Protein AF-A0A2G0PWK5-F1 (afdb_monomer)

Radius of gyration: 17.31 Å; Cα contacts (8 Å, |Δi|>4): 55; chains: 1; bounding box: 44×30×38 Å

Secondary structure (DSSP, 8-state):
--HHHHHHHHHHHHHHHTS---GGGG-B-TTS-BSSHHHHHHHHHHHHHHHHHHHHHHSS-HHHHHHHHHHHHHHHT---SSEEEE-SSSSPPEEEEGGGHHHHHHHH-

Organism: Xenorhabdus hominickii (NCBI:txid351679)

Solvent-accessible surface area (backbone atoms only — not comparable to full-atom values): 6530 Å² total; per-residue (Å²): 134,55,80,64,54,59,52,49,53,52,49,55,53,44,43,36,66,80,67,61,46,58,76,81,54,68,42,56,49,97,89,69,48,43,69,36,62,67,58,35,53,52,49,53,52,50,52,50,52,52,51,50,53,49,51,57,58,71,69,45,51,72,68,54,52,52,48,53,52,51,52,53,52,53,62,74,62,50,87,55,88,45,65,34,79,49,63,77,100,59,93,59,80,46,78,46,58,45,83,44,45,69,64,54,50,67,74,76,108

Mean predicted aligned error: 8.25 Å

Sequence (109 aa):
MTNSDSRREAFEKFITIEFHYYKNGLDKYDDGTYINMSIQNYWEVFQAGCKENRKNKEELTETEQIWLKKSQYHLLKCPSKRLGFYCIGGREIVLFDANKYPEIHNLIN

Foldseek 3Di:
DDPVVVLVVVLLVCCCPQVVDDPVQQDADPVNQGPNPVSNVSVVVSVVVVVVVVVVVVVDDPVRVVVVVVVVVVVVPPPDPQWDWDDDPDDDIDIDGPVCVVVVSVVVD

pLDDT: mean 86.39, std 8.91, range [48.31, 95.12]

Nearest PDB structures (foldseek):
  5yxw-assembly1_B  TM=3.057E-01  e=6.990E+00  Measles virus strain Ichinose-B95a
  7txj-assembly1_A-1  TM=2.842E-01  e=9.068E+00  Betalipothrixvirus pozzuoliense

Structure (mmCIF, N/CA/C/O backbone):
data_AF-A0A2G0PWK5-F1
#
_entry.id   AF-A0A2G0PWK5-F1
#
loop_
_atom_site.group_PDB
_atom_site.id
_atom_site.type_symbol
_atom_site.label_atom_id
_atom_site.label_alt_id
_atom_site.label_comp_id
_atom_site.label_asym_id
_atom_site.label_entity_id
_atom_site.label_seq_id
_atom_site.pdbx_PDB_ins_code
_atom_site.Cartn_x
_atom_site.Cartn_y
_atom_site.Cartn_z
_atom_site.occupancy
_atom_site.B_iso_or_equiv
_atom_site.auth_seq_id
_atom_site.auth_comp_id
_atom_site.auth_asym_id
_atom_site.auth_atom_id
_atom_site.pdbx_PDB_model_num
ATOM 1 N N . MET A 1 1 ? 10.070 -16.197 6.557 1.00 48.78 1 MET A N 1
ATOM 2 C CA . MET A 1 1 ? 10.068 -14.770 6.177 1.00 48.78 1 MET A CA 1
ATOM 3 C C . MET A 1 1 ? 9.711 -13.947 7.394 1.00 48.78 1 MET A C 1
ATOM 5 O O . MET A 1 1 ? 8.671 -14.181 8.002 1.00 48.78 1 MET A O 1
ATOM 9 N N . THR A 1 2 ? 10.601 -13.048 7.789 1.00 56.22 2 THR A N 1
ATOM 10 C CA . THR A 1 2 ? 10.367 -12.079 8.862 1.00 56.22 2 THR A CA 1
ATOM 11 C C . THR A 1 2 ? 9.610 -10.857 8.321 1.00 56.22 2 THR A C 1
ATOM 13 O O . THR A 1 2 ? 9.527 -10.643 7.115 1.00 56.22 2 THR A O 1
ATOM 16 N N . ASN A 1 3 ? 9.070 -10.014 9.209 1.00 61.53 3 ASN A N 1
ATOM 17 C CA . ASN A 1 3 ? 8.414 -8.749 8.830 1.00 61.53 3 ASN A CA 1
ATOM 18 C C . ASN A 1 3 ? 9.396 -7.734 8.193 1.00 61.53 3 ASN A C 1
ATOM 20 O O . ASN A 1 3 ? 8.980 -6.751 7.589 1.00 61.53 3 ASN A O 1
ATOM 24 N N . SER A 1 4 ? 10.707 -7.950 8.352 1.00 63.28 4 SER A N 1
ATOM 25 C CA . SER A 1 4 ? 11.746 -7.166 7.675 1.00 63.28 4 SER A CA 1
ATOM 26 C C . SER A 1 4 ? 11.855 -7.554 6.198 1.00 63.28 4 SER A C 1
ATOM 28 O O . SER A 1 4 ? 11.925 -6.675 5.340 1.00 63.28 4 SER A O 1
ATOM 30 N N . ASP A 1 5 ? 11.783 -8.855 5.904 1.00 75.69 5 ASP A N 1
ATOM 31 C CA . ASP A 1 5 ? 11.916 -9.390 4.543 1.00 75.69 5 ASP A CA 1
ATOM 32 C C . ASP A 1 5 ? 10.756 -8.921 3.655 1.00 75.69 5 ASP A C 1
ATOM 34 O O . ASP A 1 5 ? 10.979 -8.419 2.558 1.00 75.69 5 ASP A O 1
ATOM 38 N N . SER A 1 6 ? 9.523 -8.945 4.175 1.00 81.06 6 SER A N 1
ATOM 39 C CA . SER A 1 6 ? 8.343 -8.486 3.427 1.00 81.06 6 SER A CA 1
ATOM 40 C C . SER A 1 6 ? 8.352 -6.982 3.125 1.00 81.06 6 SER A C 1
ATOM 42 O O . SER A 1 6 ? 7.862 -6.551 2.081 1.00 81.06 6 SER A O 1
ATOM 44 N N . ARG A 1 7 ? 8.916 -6.153 4.015 1.00 84.00 7 ARG A N 1
ATOM 45 C CA . ARG A 1 7 ? 9.056 -4.703 3.783 1.00 84.00 7 ARG A CA 1
ATOM 46 C C . ARG A 1 7 ? 10.113 -4.396 2.741 1.00 84.00 7 ARG A C 1
ATOM 48 O O . ARG A 1 7 ? 9.924 -3.489 1.936 1.00 84.00 7 ARG A O 1
ATOM 55 N N . ARG A 1 8 ? 11.217 -5.137 2.776 1.00 90.69 8 ARG A N 1
ATOM 56 C CA . ARG A 1 8 ? 12.281 -5.003 1.791 1.00 90.69 8 ARG A CA 1
ATOM 57 C C . ARG A 1 8 ? 11.790 -5.419 0.407 1.00 90.69 8 ARG A C 1
ATOM 59 O O . ARG A 1 8 ? 11.951 -4.642 -0.522 1.00 90.69 8 ARG A O 1
ATOM 66 N N . GLU A 1 9 ? 11.085 -6.543 0.292 1.00 91.19 9 GLU A N 1
ATOM 67 C CA . GLU A 1 9 ? 10.441 -6.966 -0.962 1.00 91.19 9 GLU A CA 1
ATOM 68 C C . GLU A 1 9 ? 9.465 -5.909 -1.504 1.00 91.19 9 GLU A C 1
ATOM 70 O O . GLU A 1 9 ? 9.457 -5.619 -2.700 1.00 91.19 9 GLU A O 1
ATOM 75 N N . ALA A 1 10 ? 8.652 -5.299 -0.632 1.00 89.75 10 ALA A N 1
ATOM 76 C CA . ALA A 1 10 ? 7.734 -4.235 -1.032 1.00 89.75 10 ALA A CA 1
ATOM 77 C C . ALA A 1 10 ? 8.478 -3.000 -1.568 1.00 89.75 10 ALA A C 1
ATOM 79 O O . ALA A 1 10 ? 8.081 -2.451 -2.596 1.00 89.75 10 ALA A O 1
ATOM 80 N N . PHE A 1 11 ? 9.563 -2.592 -0.906 1.00 93.44 11 PHE A N 1
ATOM 81 C CA . PHE A 1 11 ? 10.416 -1.497 -1.365 1.00 93.44 11 PHE A CA 1
ATOM 82 C C . PHE A 1 11 ? 11.095 -1.809 -2.704 1.00 93.44 11 PHE A C 1
ATOM 84 O O . PHE A 1 11 ? 11.044 -0.989 -3.614 1.00 93.44 11 PHE A O 1
ATOM 91 N N . GLU A 1 12 ? 11.700 -2.988 -2.850 1.00 93.62 12 GLU A N 1
ATOM 92 C CA . GLU A 1 12 ? 12.374 -3.393 -4.089 1.00 93.62 12 GLU A CA 1
ATOM 93 C C . GLU A 1 12 ? 11.392 -3.431 -5.262 1.00 93.62 12 GLU A C 1
ATOM 95 O O . GLU A 1 12 ? 11.680 -2.941 -6.353 1.00 93.62 12 GLU A O 1
ATOM 100 N N . LYS A 1 13 ? 10.181 -3.942 -5.027 1.00 90.44 13 LYS A N 1
ATOM 101 C CA . LYS A 1 13 ? 9.122 -3.927 -6.033 1.00 90.44 13 LYS A CA 1
ATOM 102 C C . LYS A 1 13 ? 8.708 -2.498 -6.396 1.00 90.44 13 LYS A C 1
ATOM 104 O O . LYS A 1 13 ? 8.540 -2.209 -7.576 1.00 90.44 13 LYS A O 1
ATOM 109 N N . PHE A 1 14 ? 8.571 -1.616 -5.408 1.00 88.88 14 PHE A N 1
ATOM 110 C CA . PHE A 1 14 ? 8.246 -0.205 -5.617 1.00 88.88 14 PHE A CA 1
ATOM 111 C C . PHE A 1 14 ? 9.326 0.519 -6.430 1.00 88.88 14 PHE A C 1
ATOM 113 O O . PHE A 1 14 ? 9.006 1.146 -7.433 1.00 88.88 14 PHE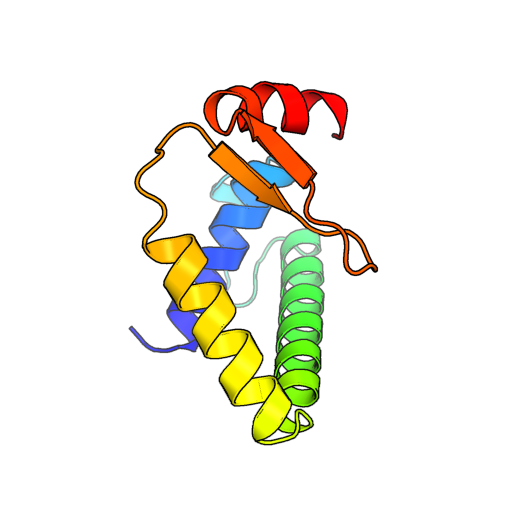 A O 1
ATOM 120 N N . ILE A 1 15 ? 10.605 0.391 -6.068 1.00 90.56 15 ILE A N 1
ATOM 121 C CA . ILE A 1 15 ? 11.687 1.114 -6.752 1.00 90.56 15 ILE A CA 1
ATOM 122 C C . ILE A 1 15 ? 11.902 0.612 -8.191 1.00 90.56 15 ILE A C 1
ATOM 124 O O . ILE A 1 15 ? 12.233 1.393 -9.081 1.00 90.56 15 ILE A O 1
ATOM 128 N N . THR A 1 16 ? 11.663 -0.677 -8.454 1.00 88.31 16 THR A N 1
ATOM 129 C CA . THR A 1 16 ? 11.731 -1.230 -9.814 1.00 88.31 16 THR A CA 1
ATOM 130 C C . THR A 1 16 ? 10.530 -0.837 -10.672 1.00 88.31 16 THR A C 1
ATOM 132 O O . THR A 1 16 ? 10.707 -0.620 -11.866 1.00 88.31 16 THR A O 1
ATOM 135 N N . ILE A 1 17 ? 9.321 -0.756 -10.105 1.00 83.00 17 ILE A N 1
ATOM 136 C CA . ILE A 1 17 ? 8.111 -0.414 -10.871 1.00 83.00 17 ILE A CA 1
ATOM 137 C C . ILE A 1 17 ? 7.993 1.097 -11.066 1.00 83.00 17 ILE A C 1
ATOM 139 O O . ILE A 1 17 ? 7.854 1.554 -12.191 1.00 83.00 17 ILE A O 1
ATOM 143 N N . GLU A 1 18 ? 8.066 1.871 -9.988 1.00 82.62 18 GLU A N 1
ATOM 144 C CA . GLU A 1 18 ? 7.733 3.299 -10.014 1.00 82.62 18 GLU A CA 1
ATOM 145 C C . GLU A 1 18 ? 8.926 4.148 -10.468 1.00 82.62 18 GLU A C 1
ATOM 147 O O . GLU A 1 18 ? 8.772 5.110 -11.213 1.00 82.62 18 GLU A O 1
ATOM 152 N N . PHE A 1 19 ? 10.142 3.767 -10.068 1.00 81.94 19 PHE A N 1
ATOM 153 C CA . PHE A 1 19 ? 11.371 4.493 -10.414 1.00 81.94 19 PHE 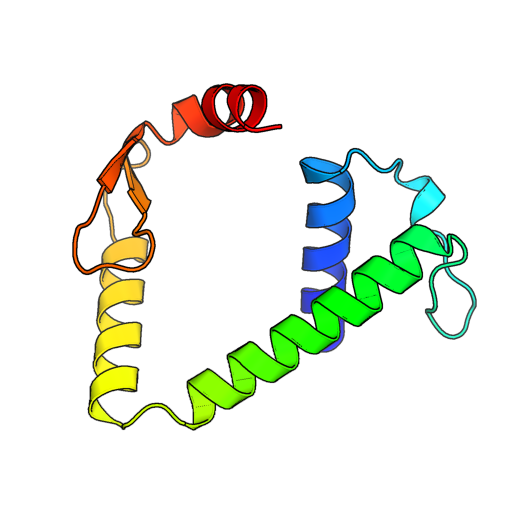A CA 1
ATOM 154 C C . PHE A 1 19 ? 12.177 3.808 -11.524 1.00 81.94 19 PHE A C 1
ATOM 156 O O . PHE A 1 19 ? 13.268 4.267 -11.855 1.00 81.94 19 PHE A O 1
ATOM 163 N N . HIS A 1 20 ? 11.649 2.723 -12.103 1.00 83.69 20 HIS A N 1
ATOM 164 C CA . HIS A 1 20 ? 12.235 2.012 -13.244 1.00 83.69 20 HIS A CA 1
ATOM 165 C C . HIS A 1 20 ? 13.699 1.569 -13.044 1.00 83.69 20 HIS A C 1
ATOM 167 O O . HIS A 1 20 ? 14.453 1.420 -14.008 1.00 83.69 20 HIS A O 1
ATOM 173 N N . TYR A 1 21 ? 14.124 1.325 -11.797 1.00 84.31 21 TYR A N 1
ATOM 174 C CA . TYR A 1 21 ? 15.458 0.787 -11.532 1.00 84.31 21 TYR A CA 1
ATOM 175 C C . TYR A 1 21 ? 15.575 -0.652 -12.042 1.00 84.31 21 TYR A C 1
ATOM 177 O O . TYR A 1 21 ? 14.751 -1.516 -11.730 1.00 84.31 21 TYR A O 1
ATOM 185 N N . TYR A 1 22 ? 16.647 -0.930 -12.784 1.00 82.31 22 TYR A N 1
ATOM 186 C CA . TYR A 1 22 ? 16.977 -2.281 -13.227 1.00 82.31 22 TYR A CA 1
ATOM 187 C C . TYR A 1 22 ? 17.230 -3.214 -12.035 1.00 82.31 22 TYR A C 1
ATOM 189 O O . TYR A 1 22 ? 17.774 -2.805 -11.010 1.00 82.31 22 TYR A O 1
ATOM 197 N N . LYS A 1 23 ? 16.892 -4.501 -12.191 1.00 77.56 23 LYS A N 1
ATOM 198 C CA . LYS A 1 23 ? 17.052 -5.507 -11.123 1.00 77.56 23 LYS A CA 1
ATOM 199 C C . LYS A 1 23 ? 18.493 -5.658 -10.630 1.00 77.56 23 LYS A C 1
ATOM 201 O O . LYS A 1 23 ? 18.686 -5.886 -9.446 1.00 77.56 23 LYS A O 1
ATOM 206 N N . ASN A 1 24 ? 19.486 -5.495 -11.504 1.00 81.62 24 ASN A N 1
ATOM 207 C CA . ASN A 1 24 ? 20.908 -5.504 -11.128 1.00 81.62 24 ASN A CA 1
ATOM 208 C C . ASN A 1 24 ? 21.317 -4.282 -10.281 1.00 81.62 24 ASN A C 1
ATOM 210 O O . ASN A 1 24 ? 22.359 -4.292 -9.644 1.00 81.62 24 ASN A O 1
ATOM 214 N N . GLY A 1 25 ? 20.496 -3.228 -10.223 1.00 82.50 25 GLY A N 1
ATOM 215 C CA . GLY A 1 25 ? 20.690 -2.129 -9.278 1.00 82.50 25 GLY A CA 1
ATOM 216 C C . GLY A 1 25 ? 20.414 -2.526 -7.825 1.00 82.50 25 GLY A C 1
ATOM 217 O O . GLY A 1 25 ? 20.857 -1.829 -6.917 1.00 82.50 25 GLY A O 1
ATOM 218 N N . LEU A 1 26 ? 19.706 -3.640 -7.597 1.00 91.69 26 LEU A N 1
ATOM 219 C CA . LEU A 1 26 ? 19.321 -4.131 -6.271 1.00 91.69 26 LEU A CA 1
ATOM 220 C C . LEU A 1 26 ? 20.376 -5.044 -5.626 1.00 91.69 26 LEU A C 1
ATOM 222 O O . LEU A 1 26 ? 20.086 -5.639 -4.579 1.00 91.69 26 LEU A O 1
ATOM 226 N N . ASP A 1 27 ? 21.557 -5.170 -6.237 1.00 93.31 27 ASP A N 1
ATOM 227 C CA . ASP A 1 27 ? 22.679 -5.929 -5.688 1.00 93.31 27 ASP A CA 1
ATOM 228 C C . ASP A 1 27 ? 23.098 -5.353 -4.328 1.00 93.31 27 ASP A C 1
ATOM 230 O O . ASP A 1 27 ? 23.037 -4.140 -4.085 1.00 93.31 27 ASP A O 1
ATOM 234 N N . LYS A 1 28 ? 23.489 -6.242 -3.413 1.00 94.25 28 LYS A N 1
ATOM 235 C CA . LYS A 1 28 ? 23.774 -5.919 -2.010 1.00 94.25 28 LYS A CA 1
ATOM 236 C C . LYS A 1 28 ? 25.130 -6.467 -1.598 1.00 94.25 28 LYS A C 1
ATOM 238 O O . LYS A 1 28 ? 25.579 -7.473 -2.142 1.00 94.25 28 LYS A O 1
ATOM 243 N N . TYR A 1 29 ? 25.734 -5.831 -0.603 1.00 94.62 29 TYR A N 1
ATOM 244 C CA . TYR A 1 29 ? 26.817 -6.438 0.162 1.00 94.62 29 TYR A CA 1
ATOM 245 C C . TYR A 1 29 ? 26.268 -7.528 1.098 1.00 94.62 29 TYR A C 1
ATOM 247 O O . TYR A 1 29 ? 25.056 -7.638 1.307 1.00 94.62 29 TYR A O 1
ATOM 255 N N . ASP A 1 30 ? 27.162 -8.311 1.702 1.00 94.06 30 ASP A N 1
ATOM 256 C CA . ASP A 1 30 ? 26.802 -9.403 2.622 1.00 94.06 30 ASP A CA 1
ATOM 257 C C . ASP A 1 30 ? 26.055 -8.919 3.877 1.00 94.06 30 ASP A C 1
ATOM 259 O O . ASP A 1 30 ? 25.286 -9.666 4.481 1.00 94.06 30 ASP A O 1
ATOM 263 N N . ASP A 1 31 ? 26.234 -7.650 4.254 1.00 92.81 31 ASP A N 1
ATOM 264 C CA . ASP A 1 31 ? 25.502 -7.005 5.350 1.00 92.81 31 ASP A CA 1
ATOM 265 C C . ASP A 1 31 ? 24.068 -6.585 4.965 1.00 92.81 31 ASP A C 1
ATOM 267 O O . ASP A 1 31 ? 23.292 -6.110 5.799 1.00 92.81 31 ASP A O 1
ATOM 271 N N . GLY A 1 32 ? 23.691 -6.779 3.698 1.00 90.62 32 GLY A N 1
ATOM 272 C CA . GLY A 1 32 ? 22.375 -6.466 3.171 1.00 90.62 32 GLY A CA 1
ATOM 273 C C . GLY A 1 32 ? 22.141 -4.986 2.862 1.00 90.62 32 GLY A C 1
ATOM 274 O O . GLY A 1 32 ? 20.974 -4.623 2.670 1.00 90.62 32 GLY A O 1
ATOM 275 N N . THR A 1 33 ? 23.179 -4.146 2.824 1.00 94.00 33 THR A N 1
ATOM 276 C CA . THR A 1 33 ? 23.122 -2.781 2.271 1.00 94.00 33 THR A CA 1
ATOM 277 C C . THR A 1 33 ? 23.182 -2.816 0.745 1.00 94.00 33 THR A C 1
ATOM 279 O O . THR A 1 33 ? 23.855 -3.668 0.162 1.00 94.00 33 THR A O 1
ATOM 282 N N . TYR A 1 34 ? 22.447 -1.926 0.074 1.00 94.69 34 TYR A N 1
ATOM 283 C CA . TYR A 1 34 ? 22.479 -1.867 -1.389 1.00 94.69 34 TYR A CA 1
ATOM 284 C C . TYR A 1 34 ? 23.803 -1.276 -1.868 1.00 94.69 34 TYR A C 1
ATOM 286 O O . TYR A 1 34 ? 24.242 -0.237 -1.379 1.00 94.69 34 TYR A O 1
ATOM 294 N N . ILE A 1 35 ? 24.406 -1.908 -2.876 1.00 94.94 35 ILE A N 1
ATOM 295 C CA . ILE A 1 35 ? 25.634 -1.412 -3.512 1.00 94.94 35 ILE A CA 1
ATOM 296 C C . ILE A 1 35 ? 25.352 -0.081 -4.223 1.00 94.94 35 ILE A C 1
ATOM 298 O O . ILE A 1 35 ? 26.173 0.837 -4.204 1.00 94.94 35 ILE A O 1
ATOM 302 N N . ASN A 1 36 ? 24.170 0.050 -4.832 1.00 94.19 36 ASN A N 1
ATOM 303 C CA . ASN A 1 36 ? 23.725 1.299 -5.432 1.00 94.19 36 ASN A CA 1
ATOM 304 C C . ASN A 1 36 ? 23.342 2.318 -4.343 1.00 94.19 36 ASN A C 1
ATOM 306 O O . ASN A 1 36 ? 22.320 2.179 -3.671 1.00 94.19 36 ASN A O 1
ATOM 310 N N . MET A 1 37 ? 24.141 3.380 -4.224 1.00 93.69 37 MET A N 1
ATOM 311 C CA . MET A 1 37 ? 23.973 4.416 -3.200 1.00 93.69 37 MET A CA 1
ATOM 312 C C . MET A 1 37 ? 22.623 5.144 -3.279 1.00 93.69 37 MET A C 1
ATOM 314 O O . MET A 1 37 ? 22.045 5.478 -2.249 1.00 93.69 37 MET A O 1
ATOM 318 N N . SER A 1 38 ? 22.076 5.365 -4.478 1.00 92.00 38 SER A N 1
ATOM 319 C CA . SER A 1 38 ? 20.756 5.986 -4.629 1.00 92.00 38 SER A CA 1
ATOM 320 C C . SER A 1 38 ? 19.660 5.082 -4.072 1.00 92.00 38 SER A C 1
ATOM 322 O O . SER A 1 38 ? 18.824 5.544 -3.299 1.00 92.00 38 SER A O 1
ATOM 324 N N . ILE A 1 39 ? 19.695 3.785 -4.394 1.00 93.44 39 ILE A N 1
ATOM 325 C CA . ILE A 1 39 ? 18.742 2.804 -3.853 1.00 93.44 39 ILE A CA 1
ATOM 326 C C . ILE A 1 39 ? 18.895 2.684 -2.334 1.00 93.44 39 ILE A C 1
ATOM 328 O O . ILE A 1 39 ? 17.884 2.642 -1.635 1.00 93.44 39 ILE A O 1
ATOM 332 N N . GLN A 1 40 ? 20.125 2.697 -1.812 1.00 94.81 40 GLN A N 1
ATOM 333 C CA . GLN A 1 40 ? 20.369 2.705 -0.369 1.00 94.81 40 GLN A CA 1
ATOM 334 C C . GLN A 1 40 ? 19.738 3.933 0.309 1.00 94.81 40 GLN A C 1
ATOM 336 O O . GLN A 1 40 ? 19.014 3.779 1.291 1.00 94.81 40 GLN A O 1
ATOM 341 N N . ASN A 1 41 ? 19.911 5.132 -0.252 1.00 93.56 41 ASN A N 1
ATOM 342 C CA . ASN A 1 41 ? 19.292 6.348 0.281 1.00 93.56 41 ASN A CA 1
ATOM 343 C C . ASN A 1 41 ? 17.755 6.272 0.249 1.00 93.56 41 ASN A C 1
ATOM 345 O O . ASN A 1 41 ? 17.091 6.623 1.225 1.00 93.56 41 ASN A O 1
ATOM 349 N N . TYR A 1 42 ? 17.165 5.776 -0.846 1.00 93.25 42 TYR A N 1
ATOM 350 C CA . TYR A 1 42 ? 15.714 5.572 -0.923 1.00 93.25 42 TYR A CA 1
ATOM 351 C C . TYR A 1 42 ? 15.221 4.545 0.098 1.00 93.25 42 TYR A C 1
ATOM 353 O O . TYR A 1 42 ? 14.154 4.733 0.683 1.00 93.25 42 TYR A O 1
ATOM 361 N N . TRP A 1 43 ? 15.990 3.482 0.334 1.00 94.31 43 TRP A N 1
ATOM 362 C CA . TRP A 1 43 ? 15.668 2.470 1.332 1.00 94.31 43 TRP A CA 1
ATOM 363 C C . TRP A 1 43 ? 15.636 3.065 2.742 1.00 94.31 43 TRP A C 1
ATOM 365 O O . TRP A 1 43 ? 14.672 2.843 3.474 1.00 94.31 43 TRP A O 1
ATOM 375 N N . GLU A 1 44 ? 16.620 3.885 3.103 1.00 94.00 44 GLU A N 1
ATOM 376 C CA . GLU A 1 44 ? 16.674 4.549 4.410 1.00 94.00 44 GLU A CA 1
ATOM 377 C C . GLU A 1 44 ? 15.496 5.510 4.621 1.00 94.00 44 GLU A C 1
ATOM 379 O O . GLU A 1 44 ? 14.839 5.477 5.667 1.00 94.00 44 GLU A O 1
ATOM 384 N N . VAL A 1 45 ? 15.156 6.308 3.603 1.00 92.00 45 VAL A N 1
ATOM 385 C CA . VAL A 1 45 ? 13.980 7.194 3.638 1.00 92.00 45 VAL A CA 1
ATOM 386 C C . VAL A 1 45 ? 12.686 6.385 3.754 1.00 92.00 45 VAL A C 1
ATOM 388 O O . VAL A 1 45 ? 11.814 6.720 4.560 1.00 92.00 45 VAL A O 1
ATOM 391 N N . PHE A 1 46 ? 12.560 5.285 3.007 1.00 90.81 46 PHE A N 1
ATOM 392 C CA . PHE A 1 46 ? 11.405 4.391 3.083 1.00 90.81 46 PHE A CA 1
ATOM 393 C C . PHE A 1 46 ? 11.253 3.779 4.483 1.00 90.81 46 PHE A C 1
ATOM 395 O O . PHE A 1 46 ? 10.148 3.740 5.034 1.00 90.81 46 PHE A O 1
ATOM 402 N N . GLN A 1 47 ? 12.356 3.345 5.099 1.00 90.00 47 GLN A N 1
ATOM 403 C CA . GLN A 1 47 ? 12.360 2.836 6.470 1.00 90.00 47 GLN A CA 1
ATOM 404 C C . GLN A 1 47 ? 11.945 3.912 7.480 1.00 90.00 47 GLN A C 1
ATOM 406 O O . GLN A 1 47 ? 11.130 3.627 8.365 1.00 90.00 47 GLN A O 1
ATOM 411 N N . ALA A 1 48 ? 12.455 5.139 7.341 1.00 88.44 48 ALA A N 1
ATOM 412 C CA . ALA A 1 48 ? 12.078 6.265 8.192 1.00 88.44 48 ALA A CA 1
ATOM 413 C C . ALA A 1 48 ? 10.578 6.582 8.074 1.00 88.44 48 ALA A C 1
ATOM 415 O O . ALA A 1 48 ? 9.886 6.662 9.091 1.00 88.44 48 ALA A O 1
ATOM 416 N N . GLY A 1 49 ? 10.046 6.647 6.850 1.00 87.19 49 GLY A N 1
ATOM 417 C CA . GLY A 1 49 ? 8.616 6.845 6.603 1.00 87.19 49 GLY A CA 1
ATOM 418 C C . GLY A 1 49 ? 7.749 5.728 7.193 1.00 87.19 49 GLY A C 1
ATOM 419 O O . GLY A 1 49 ? 6.728 5.995 7.827 1.00 87.19 49 GLY A O 1
ATOM 420 N N . CYS A 1 50 ? 8.178 4.467 7.073 1.00 84.88 50 CYS A N 1
ATOM 421 C CA . CYS A 1 50 ? 7.492 3.335 7.702 1.00 84.88 50 CYS A CA 1
ATOM 422 C C . CYS A 1 50 ? 7.483 3.429 9.234 1.00 84.88 50 CYS A C 1
ATOM 424 O O . CYS A 1 50 ? 6.486 3.072 9.867 1.00 84.88 50 CYS A O 1
ATOM 426 N N . LYS A 1 51 ? 8.589 3.880 9.839 1.00 85.69 51 LYS A N 1
ATOM 427 C CA . LYS A 1 51 ? 8.693 4.073 11.290 1.00 85.69 51 LYS A CA 1
ATOM 428 C C . LYS A 1 51 ? 7.745 5.173 11.761 1.00 85.69 51 LYS A C 1
ATOM 430 O O . LYS A 1 51 ? 7.025 4.952 12.732 1.00 85.69 51 LYS A O 1
ATOM 435 N N . GLU A 1 52 ? 7.696 6.298 11.054 1.00 85.06 52 GLU A N 1
ATOM 436 C CA . GLU A 1 52 ? 6.808 7.409 11.406 1.00 85.06 52 GLU A CA 1
ATOM 437 C C . GLU A 1 52 ? 5.334 7.031 11.235 1.00 85.06 52 GLU A C 1
ATOM 439 O O . GLU A 1 52 ? 4.528 7.246 12.132 1.00 85.06 52 GLU A O 1
ATOM 444 N N . ASN A 1 53 ? 4.976 6.353 10.141 1.00 84.25 53 ASN A N 1
ATOM 445 C CA . ASN A 1 53 ? 3.612 5.857 9.942 1.00 84.25 53 ASN A CA 1
ATOM 446 C C . ASN A 1 53 ? 3.198 4.885 11.060 1.00 84.25 53 ASN A C 1
ATOM 448 O O . ASN A 1 53 ? 2.089 4.957 11.587 1.00 84.25 53 ASN A O 1
ATOM 452 N N . ARG A 1 54 ? 4.110 4.002 11.485 1.00 82.38 54 ARG A N 1
ATOM 453 C CA . ARG A 1 54 ? 3.857 3.114 12.622 1.00 82.38 54 ARG A CA 1
ATOM 454 C C . ARG A 1 54 ? 3.622 3.896 13.913 1.00 82.38 54 ARG A C 1
ATOM 456 O O . ARG A 1 54 ? 2.679 3.564 14.620 1.00 82.38 54 ARG A O 1
ATOM 463 N N . LYS A 1 55 ? 4.438 4.911 14.197 1.00 82.94 55 LYS A N 1
ATOM 464 C CA . LYS A 1 55 ? 4.264 5.777 15.366 1.00 82.94 55 LYS A CA 1
ATOM 465 C C . LYS A 1 55 ? 2.901 6.476 15.331 1.00 82.94 55 LYS A C 1
ATOM 467 O O . LYS A 1 55 ? 2.134 6.335 16.273 1.00 82.94 55 LYS A O 1
ATOM 472 N N . ASN A 1 56 ? 2.539 7.085 14.202 1.00 84.25 56 ASN A N 1
ATOM 473 C CA . ASN A 1 56 ? 1.219 7.697 14.011 1.00 84.25 56 ASN A CA 1
ATOM 474 C C . ASN A 1 56 ? 0.084 6.692 14.235 1.00 84.25 56 ASN A C 1
ATOM 476 O O . ASN A 1 56 ? -0.951 7.029 14.796 1.00 84.25 56 ASN A O 1
ATOM 480 N N . LYS A 1 57 ? 0.278 5.435 13.819 1.00 81.50 57 LYS A N 1
ATOM 481 C CA . LYS A 1 57 ? -0.689 4.356 14.043 1.00 81.50 57 LYS A CA 1
ATOM 482 C C . LYS A 1 57 ? -0.792 3.937 15.514 1.00 81.50 57 LYS A C 1
ATOM 484 O O . LYS A 1 57 ? -1.872 3.540 15.942 1.00 81.50 57 LYS A O 1
ATOM 489 N N . GLU A 1 58 ? 0.310 3.984 16.258 1.00 84.12 58 GLU A N 1
ATOM 490 C CA . GLU A 1 58 ? 0.362 3.714 17.702 1.00 84.12 58 GLU A CA 1
ATOM 491 C C . GLU A 1 58 ? -0.261 4.861 18.520 1.00 84.12 58 GLU A C 1
ATOM 493 O O . GLU A 1 58 ? -0.813 4.608 19.586 1.00 84.12 58 GLU A O 1
ATOM 498 N N . GLU A 1 59 ? -0.254 6.088 17.990 1.00 91.25 59 GLU A N 1
ATOM 499 C CA . GLU A 1 59 ? -0.901 7.271 18.581 1.00 91.25 59 GLU A CA 1
ATOM 500 C C . GLU A 1 59 ? -2.415 7.361 18.304 1.00 91.25 59 GLU A C 1
ATOM 502 O O . GLU A 1 59 ? -3.101 8.183 18.911 1.00 91.25 59 GLU A O 1
ATOM 507 N N . LEU A 1 60 ? -2.964 6.508 17.428 1.00 90.12 60 LEU A N 1
ATOM 508 C CA . LEU A 1 60 ? -4.405 6.463 17.168 1.00 90.12 60 LEU A CA 1
ATOM 509 C C . LEU A 1 60 ? -5.176 6.036 18.418 1.00 90.12 60 LEU A C 1
ATOM 511 O O . LEU A 1 60 ? -4.896 4.990 19.014 1.00 90.12 60 LEU A O 1
ATOM 515 N N . THR A 1 61 ? -6.240 6.772 18.727 1.00 93.75 61 THR A N 1
ATOM 516 C CA . THR A 1 61 ? -7.238 6.372 19.721 1.00 93.75 61 THR A CA 1
ATOM 517 C C . THR A 1 61 ? -7.884 5.035 19.346 1.00 93.75 61 THR A C 1
ATOM 519 O O . THR A 1 61 ? -7.944 4.648 18.174 1.00 93.75 61 THR A O 1
ATOM 522 N N . GLU A 1 62 ? -8.442 4.321 20.327 1.00 92.62 62 GLU A N 1
ATOM 523 C CA . GLU A 1 62 ? -9.150 3.056 20.071 1.00 92.62 62 GLU A CA 1
ATOM 524 C C . GLU A 1 62 ? -10.260 3.214 19.019 1.00 92.62 62 GLU A C 1
ATOM 526 O O . GLU A 1 62 ? -10.409 2.375 18.125 1.00 92.62 62 GLU A O 1
ATOM 531 N N . THR A 1 63 ? -10.996 4.328 19.077 1.00 95.12 63 THR A N 1
ATOM 532 C CA . THR A 1 63 ? -12.050 4.664 18.114 1.00 95.12 63 THR A CA 1
ATOM 533 C C . THR A 1 63 ? -11.496 4.801 16.698 1.00 95.12 63 THR A C 1
ATOM 535 O O . THR A 1 63 ? -12.070 4.232 15.767 1.00 95.12 63 THR A O 1
ATOM 538 N N . GLU A 1 64 ? -10.371 5.495 16.516 1.00 92.94 64 GLU A N 1
ATOM 539 C CA . GLU A 1 64 ? -9.718 5.651 15.210 1.00 92.94 64 GLU A CA 1
ATOM 540 C C . GLU A 1 64 ? -9.186 4.319 14.678 1.00 92.94 64 GLU A C 1
ATOM 542 O O . GLU A 1 64 ? -9.373 4.005 13.501 1.00 92.94 64 GLU A O 1
ATOM 547 N N . GLN A 1 65 ? -8.598 3.484 15.538 1.00 89.94 65 GLN A N 1
ATOM 548 C CA . GLN A 1 65 ? -8.136 2.152 15.145 1.00 89.94 65 GLN A CA 1
ATOM 549 C C . GLN A 1 65 ? -9.293 1.251 14.690 1.00 89.94 65 GLN A C 1
ATOM 551 O O . GLN A 1 65 ? -9.163 0.523 13.699 1.00 89.94 65 GLN A O 1
ATOM 556 N N . ILE A 1 66 ? -10.433 1.290 15.391 1.00 93.56 66 ILE A N 1
ATOM 557 C CA . ILE A 1 66 ? -11.651 0.572 14.994 1.00 93.56 66 ILE A CA 1
ATOM 558 C C . ILE A 1 66 ? -12.149 1.088 13.643 1.00 93.56 66 ILE A C 1
ATOM 560 O O . ILE A 1 66 ? -12.499 0.283 12.775 1.00 93.56 66 ILE A O 1
ATOM 564 N N . TRP A 1 67 ? -12.163 2.407 13.446 1.00 92.94 67 TRP A N 1
ATOM 565 C CA . TRP A 1 67 ? -12.590 3.020 12.190 1.00 92.94 67 TRP A CA 1
ATOM 566 C C . TRP A 1 67 ? -11.696 2.593 11.023 1.00 92.94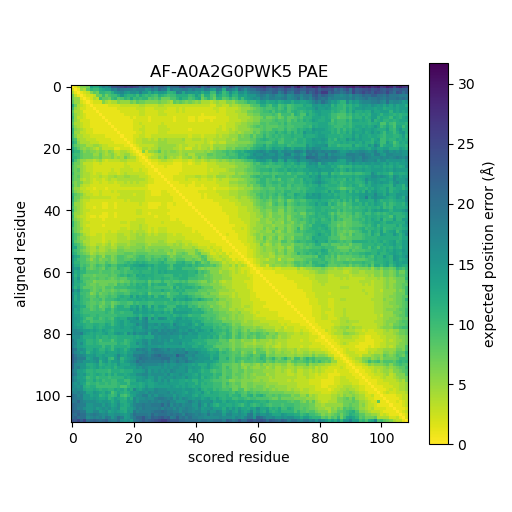 67 TRP A C 1
ATOM 568 O O . TRP A 1 67 ? -12.202 2.105 10.014 1.00 92.94 67 TRP A O 1
ATOM 578 N N . LEU A 1 68 ? -10.372 2.659 11.190 1.00 89.25 68 LEU A N 1
ATOM 579 C CA . LEU A 1 68 ? -9.404 2.226 10.182 1.00 89.25 68 LEU A CA 1
ATOM 580 C C . LEU A 1 68 ? -9.598 0.751 9.796 1.00 89.25 68 LEU A C 1
ATOM 582 O O . LEU A 1 68 ? -9.612 0.412 8.611 1.00 89.25 68 LEU A O 1
ATOM 586 N N . LYS A 1 69 ? -9.800 -0.133 10.784 1.00 90.75 69 LYS A N 1
ATOM 587 C CA . LYS A 1 69 ? -10.069 -1.562 10.541 1.00 90.75 69 LYS A CA 1
ATOM 588 C C . LYS A 1 69 ? -11.364 -1.774 9.753 1.00 90.75 69 LYS A C 1
ATOM 590 O O . LYS A 1 69 ? -11.375 -2.582 8.824 1.00 90.75 69 LYS A O 1
ATOM 595 N N . LYS A 1 70 ? -12.436 -1.048 10.090 1.00 94.44 70 LYS A N 1
ATOM 596 C CA . LYS A 1 70 ? -13.715 -1.108 9.361 1.00 94.44 70 LYS A CA 1
ATOM 597 C C . LYS A 1 70 ? -13.553 -0.634 7.916 1.00 94.44 70 LYS A C 1
ATOM 599 O O . LYS A 1 70 ? -13.982 -1.342 7.009 1.00 94.44 70 LYS A O 1
ATOM 604 N N . SER A 1 71 ? -12.881 0.494 7.687 1.00 90.00 71 SER A N 1
ATOM 605 C CA . SER A 1 71 ? -12.607 1.001 6.335 1.00 90.00 71 SER A CA 1
ATOM 606 C C . SER A 1 71 ? -11.849 -0.018 5.491 1.00 90.00 71 SER A C 1
ATOM 608 O O . SER A 1 71 ? -12.289 -0.359 4.394 1.00 90.00 71 SER A O 1
ATOM 610 N N . GLN A 1 72 ? -10.758 -0.575 6.026 1.00 88.75 72 GLN A N 1
ATOM 611 C CA . GLN A 1 72 ? -9.972 -1.588 5.323 1.00 88.75 72 GLN A CA 1
ATOM 612 C C . GLN A 1 72 ? -10.807 -2.833 4.996 1.00 88.75 72 GLN A C 1
ATOM 614 O O . GLN A 1 72 ? -10.721 -3.362 3.889 1.00 88.75 72 GLN A O 1
ATOM 619 N N . TYR A 1 73 ? -11.637 -3.291 5.937 1.00 92.75 73 TYR A N 1
ATOM 620 C CA . TYR A 1 73 ? -12.534 -4.426 5.728 1.00 92.75 73 TYR A CA 1
ATOM 621 C C . TYR A 1 73 ? -13.515 -4.184 4.574 1.00 92.75 73 TYR A C 1
ATOM 623 O O . TYR A 1 73 ? -13.693 -5.062 3.730 1.00 92.75 73 TYR A O 1
ATOM 631 N N . HIS A 1 74 ? -14.130 -3.000 4.507 1.00 90.94 74 HIS A N 1
ATOM 632 C CA . HIS A 1 74 ? -15.060 -2.659 3.430 1.00 90.94 74 HIS A CA 1
ATOM 633 C C . HIS A 1 74 ? -14.365 -2.558 2.069 1.00 90.94 74 HIS A C 1
ATOM 635 O O . HIS A 1 74 ? -14.893 -3.087 1.091 1.00 90.94 74 HIS A O 1
ATOM 641 N N . LEU A 1 75 ? -13.169 -1.962 2.009 1.00 87.88 75 LEU A N 1
ATOM 642 C CA . LEU A 1 75 ? -12.378 -1.889 0.776 1.00 87.88 75 LEU A CA 1
ATOM 643 C C . LEU A 1 75 ? -12.007 -3.287 0.258 1.00 87.88 75 LEU A C 1
ATOM 645 O O . LEU A 1 75 ? -12.198 -3.574 -0.920 1.00 87.88 75 LEU A O 1
ATOM 649 N N . LEU A 1 76 ? -11.558 -4.188 1.139 1.00 87.56 76 LEU A N 1
ATOM 650 C CA . LEU A 1 76 ? -11.201 -5.567 0.771 1.00 87.56 76 LEU A CA 1
ATOM 651 C C . LEU A 1 76 ? -12.397 -6.410 0.309 1.00 87.56 76 LEU A C 1
ATOM 653 O O . LEU A 1 76 ? -12.219 -7.368 -0.439 1.00 87.56 76 LEU A O 1
ATOM 657 N N . LYS A 1 77 ? -13.610 -6.079 0.763 1.00 92.00 77 LYS A N 1
ATOM 658 C CA . LYS A 1 77 ? -14.849 -6.761 0.367 1.00 92.00 77 LYS A CA 1
ATOM 659 C C . LYS A 1 77 ? -15.558 -6.113 -0.819 1.00 92.00 77 LYS A C 1
ATOM 661 O O . LYS A 1 77 ? -16.663 -6.542 -1.153 1.00 92.00 77 LYS A O 1
ATOM 666 N N . CYS A 1 78 ? -14.964 -5.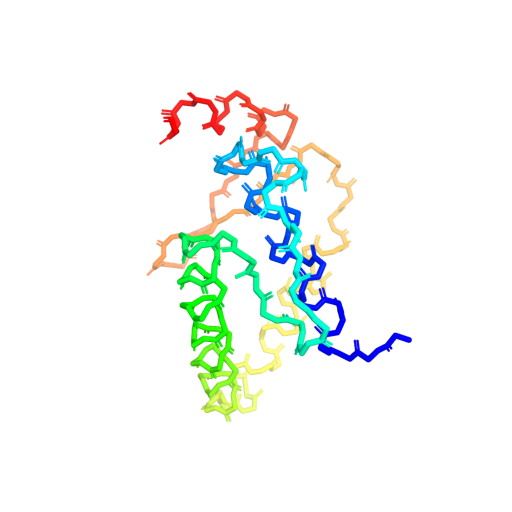099 -1.448 1.00 90.62 78 CYS A N 1
ATOM 667 C CA . CYS A 1 78 ? -15.557 -4.495 -2.631 1.00 90.62 78 CYS A CA 1
ATOM 668 C C . CYS A 1 78 ? -15.761 -5.574 -3.716 1.00 90.62 78 CYS A C 1
ATOM 670 O O . CYS A 1 78 ? -14.793 -6.224 -4.113 1.00 90.62 78 CYS A O 1
ATOM 672 N N . PRO A 1 79 ? -16.995 -5.789 -4.216 1.00 92.56 79 PRO A N 1
ATOM 673 C CA . PRO A 1 79 ? -17.252 -6.819 -5.225 1.00 92.56 79 PRO A CA 1
ATOM 674 C C . PRO A 1 79 ? -16.725 -6.420 -6.611 1.00 92.56 79 PRO A C 1
ATOM 676 O O . PRO A 1 79 ? -16.607 -7.259 -7.504 1.00 92.56 79 PRO A O 1
ATOM 679 N N . SER A 1 80 ? -16.432 -5.132 -6.811 1.00 91.31 80 SER A N 1
ATOM 680 C CA . SER A 1 80 ? -15.944 -4.618 -8.081 1.00 91.31 80 SER A CA 1
ATOM 681 C C . SER A 1 80 ? -14.441 -4.818 -8.206 1.00 91.31 80 SER A C 1
ATOM 683 O O . SER A 1 80 ? -13.670 -4.321 -7.395 1.00 91.31 80 SER A O 1
ATOM 685 N N . LYS A 1 81 ? -14.023 -5.466 -9.294 1.00 86.81 81 LYS A N 1
ATOM 686 C CA . LYS A 1 81 ? -12.614 -5.521 -9.716 1.00 86.81 81 LYS A CA 1
ATOM 687 C C . LYS A 1 81 ? -12.190 -4.295 -10.535 1.00 86.81 81 LYS A C 1
ATOM 689 O O . LYS A 1 81 ? -11.023 -4.166 -10.872 1.00 86.81 81 LYS A O 1
ATOM 694 N N . ARG A 1 82 ? -13.148 -3.426 -10.882 1.00 93.19 82 ARG A N 1
ATOM 695 C CA . ARG A 1 82 ? -12.950 -2.237 -11.721 1.00 93.19 82 ARG A CA 1
ATOM 696 C C . ARG A 1 82 ? -12.834 -0.954 -10.905 1.00 93.19 82 ARG A C 1
ATOM 698 O O . ARG A 1 82 ? -12.259 0.002 -11.390 1.00 93.19 82 ARG A O 1
ATOM 705 N N . LEU A 1 83 ? -13.417 -0.878 -9.710 1.00 91.00 83 LEU A N 1
ATOM 706 C CA . LEU A 1 83 ? -13.438 0.371 -8.944 1.00 91.00 83 LEU A CA 1
ATOM 707 C C . LEU A 1 83 ? -12.214 0.472 -8.037 1.00 91.00 83 LEU A C 1
ATOM 709 O O . LEU A 1 83 ? -12.013 -0.375 -7.170 1.00 91.00 83 LEU A O 1
ATOM 713 N N . GLY A 1 84 ? -11.438 1.534 -8.230 1.00 87.81 84 GLY A N 1
ATOM 714 C CA . GLY A 1 84 ? -10.441 2.002 -7.281 1.00 87.81 84 GLY A CA 1
ATOM 715 C C . GLY A 1 84 ? -10.990 3.158 -6.445 1.00 87.81 84 GLY A C 1
ATOM 716 O O . GLY A 1 84 ? -11.840 3.921 -6.907 1.00 87.81 84 GLY A O 1
ATOM 717 N N . PHE A 1 85 ? -10.500 3.280 -5.213 1.00 89.62 85 PHE A N 1
ATOM 718 C CA . PHE A 1 85 ? -10.906 4.306 -4.253 1.00 89.62 85 PHE A CA 1
ATOM 719 C C . PHE A 1 85 ? -9.657 5.014 -3.736 1.00 89.62 85 PHE A C 1
ATOM 721 O O . PHE A 1 85 ? -8.683 4.344 -3.390 1.00 89.62 85 PHE A O 1
ATOM 728 N N . TYR A 1 86 ? -9.682 6.340 -3.642 1.00 85.25 86 TYR A N 1
ATOM 729 C CA . TYR A 1 86 ? -8.634 7.095 -2.958 1.00 85.25 86 TYR A CA 1
ATOM 730 C C . TYR A 1 86 ? -9.200 8.336 -2.264 1.00 85.25 86 TYR A C 1
ATOM 732 O O . TYR A 1 86 ? -10.252 8.853 -2.640 1.00 85.25 86 TYR A O 1
ATOM 740 N N . CYS A 1 87 ? -8.470 8.814 -1.259 1.00 81.31 87 CYS A N 1
ATOM 741 C CA . CYS A 1 87 ? -8.705 10.093 -0.595 1.00 81.31 87 CYS A CA 1
ATOM 742 C C . CYS A 1 87 ? -7.381 10.865 -0.582 1.00 81.31 87 CYS A C 1
ATOM 744 O O . CYS A 1 87 ? -6.328 10.263 -0.372 1.00 81.31 87 CYS A O 1
ATOM 746 N N . ILE A 1 88 ? -7.419 12.186 -0.760 1.00 78.81 88 ILE A N 1
ATOM 747 C CA . ILE A 1 88 ? -6.233 13.050 -0.648 1.00 78.81 88 ILE A CA 1
ATOM 748 C C . ILE A 1 88 ? -6.518 14.095 0.424 1.00 78.81 88 ILE A C 1
ATOM 750 O O . ILE A 1 88 ? -7.305 15.008 0.198 1.00 78.81 88 ILE A O 1
ATOM 754 N N . GLY A 1 89 ? -5.921 13.932 1.609 1.00 71.06 89 GLY A N 1
ATOM 755 C CA . GLY A 1 89 ? -5.936 14.932 2.690 1.00 71.06 89 GLY A CA 1
ATOM 756 C C . GLY A 1 89 ? -7.306 15.303 3.284 1.00 71.06 89 GLY A C 1
ATOM 757 O O . GLY A 1 89 ? -7.358 16.129 4.190 1.00 71.06 89 GLY A O 1
ATOM 758 N N . GLY A 1 90 ? -8.405 14.711 2.807 1.00 80.62 90 GLY A N 1
ATOM 759 C CA . GLY A 1 90 ? -9.776 15.072 3.174 1.00 80.62 90 GLY A CA 1
ATOM 760 C C . GLY A 1 90 ? -10.694 13.872 3.421 1.00 80.62 90 GLY A C 1
ATOM 761 O O . GLY A 1 90 ? -10.260 12.721 3.458 1.00 80.62 90 GLY A O 1
ATOM 762 N N . ARG A 1 91 ? -11.991 14.157 3.610 1.00 84.25 91 ARG A N 1
ATOM 763 C CA . ARG A 1 91 ? -13.044 13.159 3.904 1.00 84.25 91 ARG A CA 1
ATOM 764 C C . ARG A 1 91 ? -13.803 12.674 2.666 1.00 84.25 91 ARG A C 1
ATOM 766 O O . ARG A 1 91 ? -14.714 11.860 2.791 1.00 84.25 91 ARG A O 1
ATOM 773 N N . GLU A 1 92 ? -13.451 13.184 1.494 1.00 88.31 92 GLU A N 1
ATOM 774 C CA . GLU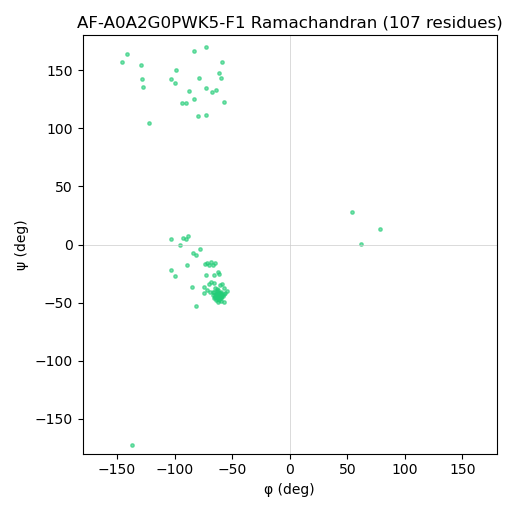 A 1 92 ? -14.093 12.828 0.233 1.00 88.31 92 GLU A CA 1
ATOM 775 C C . GLU A 1 92 ? -13.427 11.596 -0.374 1.00 88.31 92 GLU A C 1
ATOM 777 O O . GLU A 1 92 ? -12.201 11.516 -0.467 1.00 88.31 92 GLU A O 1
ATOM 782 N N . ILE A 1 93 ? -14.257 10.635 -0.781 1.00 86.75 93 ILE A N 1
ATOM 783 C CA . ILE A 1 93 ? -13.818 9.446 -1.506 1.00 86.75 93 ILE A CA 1
ATOM 784 C C . ILE A 1 93 ? -13.957 9.735 -2.992 1.00 86.75 93 ILE A C 1
ATOM 786 O O . ILE A 1 93 ? -15.062 9.985 -3.477 1.00 86.75 93 ILE A O 1
ATOM 790 N N . VAL A 1 94 ? -12.847 9.637 -3.713 1.00 87.44 94 VAL A N 1
ATOM 791 C CA . VAL A 1 94 ? -12.839 9.700 -5.171 1.00 87.44 94 VAL A CA 1
ATOM 792 C C . VAL A 1 94 ? -12.768 8.287 -5.738 1.00 87.44 94 VAL A C 1
ATOM 794 O O . VAL A 1 94 ? -12.059 7.416 -5.225 1.00 87.44 94 VAL A O 1
ATOM 797 N N . LEU A 1 95 ? -13.539 8.065 -6.800 1.00 90.19 95 LEU A N 1
ATOM 798 C CA . LEU A 1 95 ? -13.590 6.812 -7.540 1.00 90.19 95 LEU A CA 1
ATOM 799 C C . LEU A 1 95 ? -12.810 6.945 -8.840 1.00 90.19 95 LEU A C 1
ATOM 801 O O . LEU A 1 95 ? -12.900 7.962 -9.525 1.00 90.19 95 LEU A O 1
ATOM 805 N N . PHE A 1 96 ? -12.123 5.878 -9.223 1.00 87.69 96 PHE A N 1
ATOM 806 C CA . PHE A 1 96 ? -11.506 5.769 -10.540 1.00 87.69 96 PHE A CA 1
ATOM 807 C C . PHE A 1 96 ? -11.646 4.350 -11.088 1.00 87.69 96 PHE A C 1
ATOM 809 O O . PHE A 1 96 ? -11.972 3.406 -10.361 1.00 87.69 96 PHE A O 1
ATOM 816 N N . ASP A 1 97 ? -11.420 4.198 -12.392 1.00 91.31 97 ASP A N 1
ATOM 817 C CA . ASP A 1 97 ? -11.340 2.881 -13.012 1.00 91.31 97 ASP A CA 1
ATOM 818 C C . ASP A 1 97 ? -9.953 2.280 -12.751 1.00 91.31 97 ASP A C 1
ATOM 820 O O . ASP A 1 97 ? -8.950 2.752 -13.276 1.00 91.31 97 ASP A O 1
ATOM 824 N N . ALA A 1 98 ? -9.888 1.241 -11.924 1.00 88.62 98 ALA A N 1
ATOM 825 C CA . ALA A 1 98 ? -8.658 0.555 -11.551 1.00 88.62 98 ALA A CA 1
ATOM 826 C C . ALA A 1 98 ? -7.943 -0.081 -12.751 1.00 88.62 98 ALA A C 1
ATOM 828 O O . ALA A 1 98 ? -6.722 -0.211 -12.729 1.00 88.62 98 ALA A O 1
ATOM 829 N N . ASN A 1 99 ? -8.661 -0.413 -13.829 1.00 91.19 99 ASN A N 1
ATOM 830 C CA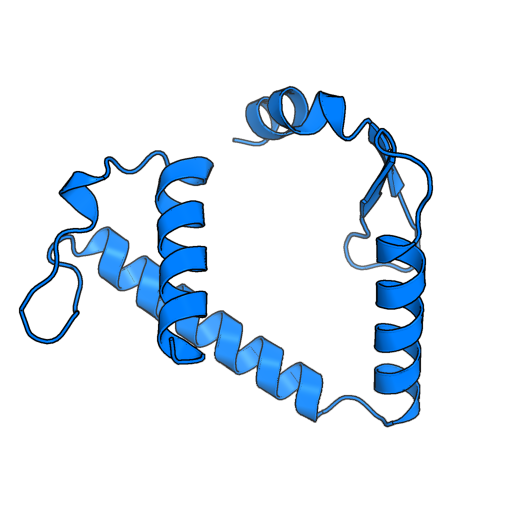 . ASN A 1 99 ? -8.022 -0.893 -15.055 1.00 91.19 99 ASN A CA 1
ATOM 831 C C . ASN A 1 99 ? -7.283 0.225 -15.795 1.00 91.19 99 ASN A C 1
ATOM 833 O O . ASN A 1 99 ? -6.475 -0.070 -16.667 1.00 91.19 99 ASN A O 1
ATOM 837 N N . LYS A 1 100 ? -7.569 1.488 -15.450 1.00 88.69 100 LYS A N 1
ATOM 838 C CA . LYS A 1 100 ? -6.894 2.678 -15.967 1.00 88.69 100 LYS A CA 1
ATOM 839 C C . LYS A 1 100 ? -5.693 3.107 -15.138 1.00 88.69 100 LYS A C 1
ATOM 841 O O . LYS A 1 100 ? -5.105 4.146 -15.415 1.00 88.69 100 LYS A O 1
ATOM 846 N N . TYR A 1 101 ? -5.326 2.332 -14.115 1.00 82.38 101 TYR A N 1
ATOM 847 C CA . TYR A 1 101 ? -4.172 2.649 -13.281 1.00 82.38 101 TYR A CA 1
ATOM 848 C C . TYR A 1 101 ? -2.870 2.792 -14.085 1.00 82.38 101 TYR A C 1
ATOM 850 O O . TYR A 1 101 ? -2.16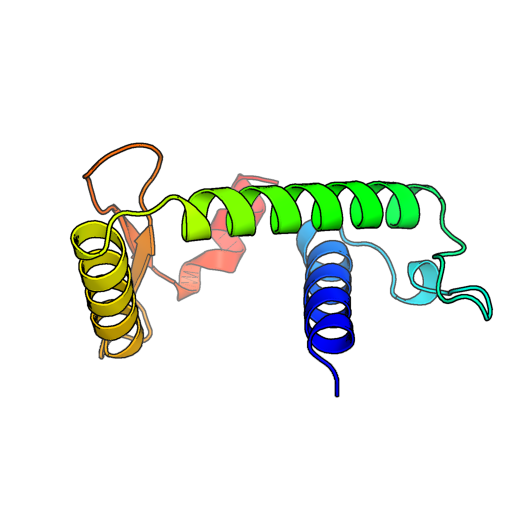6 3.763 -13.830 1.00 82.38 101 TYR A O 1
ATOM 858 N N . PRO A 1 102 ? -2.562 1.934 -15.085 1.00 81.62 102 PRO A N 1
ATOM 859 C CA . PRO A 1 102 ? -1.381 2.132 -15.925 1.00 81.62 102 PRO A CA 1
ATOM 860 C C . 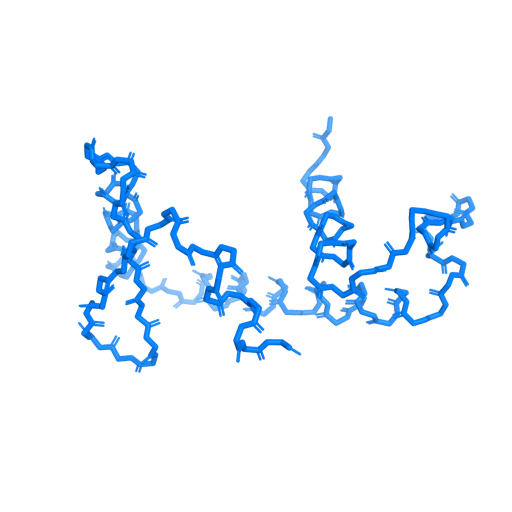PRO A 1 102 ? -1.396 3.475 -16.670 1.00 81.62 102 PRO A C 1
ATOM 862 O O . PRO A 1 102 ? -0.390 4.175 -16.692 1.00 81.62 102 PRO A O 1
ATOM 865 N N . GLU A 1 103 ? -2.535 3.875 -17.246 1.00 85.31 103 GLU A N 1
ATOM 866 C CA . GLU A 1 103 ? -2.659 5.157 -17.947 1.00 85.31 103 GLU A CA 1
ATOM 867 C C . GLU A 1 103 ? -2.589 6.358 -16.995 1.00 85.31 103 GLU A C 1
ATOM 869 O O . GLU A 1 103 ? -1.948 7.353 -17.319 1.00 85.31 103 GLU A O 1
ATOM 874 N N . ILE A 1 104 ? -3.223 6.272 -15.821 1.00 77.56 104 ILE A N 1
ATOM 875 C CA . ILE A 1 104 ? -3.174 7.318 -14.788 1.00 77.56 104 ILE A CA 1
ATOM 876 C C . ILE A 1 104 ? -1.741 7.486 -14.275 1.00 77.56 104 ILE A C 1
ATOM 878 O O . ILE A 1 104 ? -1.263 8.610 -14.158 1.00 77.56 104 ILE A O 1
ATOM 882 N N . HIS A 1 105 ? -1.049 6.380 -14.006 1.00 72.06 105 HIS A N 1
ATOM 883 C CA . HIS A 1 105 ? 0.341 6.376 -13.560 1.00 72.06 105 HIS A CA 1
ATOM 884 C C . HIS A 1 105 ? 1.264 7.051 -14.590 1.00 72.06 105 HIS A C 1
ATOM 886 O O . HIS A 1 105 ? 2.047 7.919 -14.221 1.00 72.06 105 HIS A O 1
ATOM 892 N N . ASN A 1 106 ? 1.100 6.752 -15.884 1.00 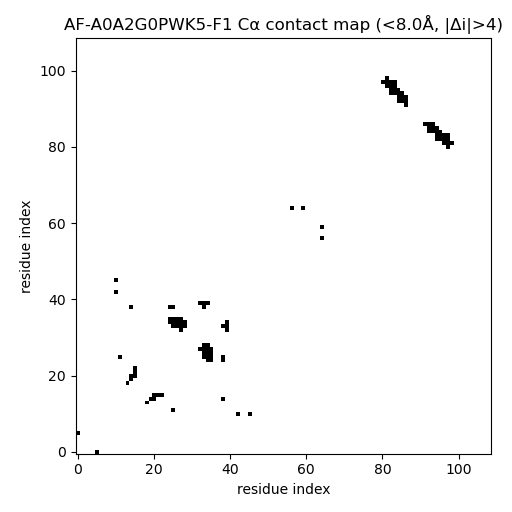75.50 106 ASN A N 1
ATOM 893 C CA . ASN A 1 106 ? 1.880 7.372 -16.967 1.00 75.50 106 ASN A CA 1
ATOM 894 C C . ASN A 1 106 ? 1.618 8.875 -17.173 1.00 75.50 106 ASN A C 1
ATOM 896 O O . ASN A 1 106 ? 2.377 9.528 -17.878 1.00 75.50 106 ASN A O 1
ATOM 900 N N . LEU A 1 107 ? 0.514 9.420 -16.654 1.00 76.06 107 LEU A N 1
ATOM 901 C CA . LEU A 1 107 ? 0.213 10.854 -16.742 1.00 76.06 107 LEU A CA 1
ATOM 902 C C . LEU A 1 107 ? 0.793 11.652 -15.566 1.00 76.06 107 LEU A C 1
ATOM 904 O O . LEU A 1 107 ? 0.851 12.878 -15.641 1.00 76.06 107 LEU A O 1
ATOM 908 N N . ILE A 1 108 ? 1.146 10.975 -14.471 1.00 68.06 108 ILE A N 1
ATOM 909 C CA . ILE A 1 108 ? 1.605 11.593 -13.218 1.00 68.06 108 ILE A CA 1
ATOM 910 C C . ILE A 1 108 ? 3.134 11.491 -13.067 1.00 68.06 108 ILE A C 1
ATOM 912 O O . ILE A 1 108 ? 3.716 12.307 -12.351 1.00 68.06 108 ILE A O 1
ATOM 916 N N . ASN A 1 109 ? 3.769 10.543 -13.762 1.00 48.31 109 ASN A N 1
ATOM 917 C CA . ASN A 1 109 ? 5.220 10.325 -13.802 1.00 48.31 109 ASN A CA 1
ATOM 918 C C . ASN A 1 109 ? 5.813 10.725 -15.156 1.00 48.31 109 ASN A C 1
ATOM 920 O O . ASN A 1 109 ? 6.976 11.188 -15.161 1.00 48.31 109 ASN A O 1
#